Protein AF-A0A963NYJ4-F1 (afdb_monomer_lite)

Secondary structure (DSSP, 8-state):
-TTS-PBPPPP------TT-S-HHHHHHHHHHHTSHHHHHHHHT-TTT-----SHHHHH-HHHHTSSTTHHHHHHHHHHHHHHPBPP---TTHHHHHHHHHHHHHHHHTT--HHHHHHHHHHHHHHHHHHH-HHHHHHHHHHHHTSTTSS--

Structure (mmCIF, N/CA/C/O backbone):
data_AF-A0A963NYJ4-F1
#
_entry.id   AF-A0A963NYJ4-F1
#
loop_
_atom_site.group_PDB
_atom_site.id
_atom_site.type_symbol
_atom_site.label_atom_id
_atom_site.label_alt_id
_atom_site.label_comp_id
_atom_site.label_asym_id
_atom_site.label_entity_id
_atom_site.label_seq_id
_atom_site.pdbx_PDB_ins_code
_atom_site.Cartn_x
_atom_site.Cartn_y
_atom_site.Cartn_z
_atom_site.occupancy
_atom_site.B_iso_or_equiv
_atom_site.auth_seq_id
_atom_site.auth_comp_id
_atom_site.auth_asym_id
_atom_site.auth_atom_id
_atom_site.pdbx_PDB_model_num
ATOM 1 N N . THR A 1 1 ? -11.802 7.520 -12.117 1.00 42.28 1 THR A N 1
ATOM 2 C CA . THR A 1 1 ? -12.470 6.725 -11.060 1.00 42.28 1 THR A CA 1
ATOM 3 C C . THR A 1 1 ? -13.480 7.608 -10.349 1.00 42.28 1 THR A C 1
ATOM 5 O O . THR A 1 1 ? -13.370 8.825 -10.500 1.00 42.28 1 THR A O 1
ATOM 8 N N . PRO A 1 2 ? -14.489 7.072 -9.638 1.00 39.56 2 PRO A N 1
ATOM 9 C CA . PRO A 1 2 ? -15.302 7.899 -8.748 1.00 39.56 2 PRO A CA 1
ATOM 10 C C . PRO A 1 2 ? -14.376 8.729 -7.846 1.00 39.56 2 PRO A C 1
ATOM 12 O O . PRO A 1 2 ? -13.468 8.174 -7.241 1.00 39.56 2 PRO A O 1
ATOM 15 N N . GLY A 1 3 ? -14.535 10.054 -7.853 1.00 62.84 3 GLY A N 1
ATOM 16 C CA . GLY A 1 3 ? -13.693 10.980 -7.088 1.00 62.84 3 GLY A CA 1
ATOM 17 C C . GLY A 1 3 ? -12.381 11.430 -7.746 1.00 62.84 3 GLY A C 1
ATOM 18 O O . GLY A 1 3 ? -11.721 12.282 -7.181 1.00 62.84 3 GLY A O 1
ATOM 19 N N . GLY A 1 4 ? -11.991 10.922 -8.923 1.00 69.44 4 GLY A N 1
ATOM 20 C CA . GLY A 1 4 ? -10.827 11.430 -9.677 1.00 69.44 4 GLY A CA 1
ATOM 21 C C . GLY A 1 4 ? -9.446 11.029 -9.143 1.00 69.44 4 GLY A C 1
ATOM 22 O O . GLY A 1 4 ? -8.464 11.172 -9.864 1.00 69.44 4 GLY A O 1
ATOM 23 N N . HIS A 1 5 ? -9.380 10.449 -7.948 1.00 71.06 5 HIS A N 1
ATOM 24 C CA . HIS A 1 5 ? -8.139 10.003 -7.332 1.00 71.06 5 HIS A CA 1
ATOM 25 C C . HIS A 1 5 ? -8.075 8.469 -7.318 1.00 71.06 5 HIS A C 1
ATOM 27 O O . HIS A 1 5 ? -9.006 7.818 -6.828 1.00 71.06 5 HIS A O 1
ATOM 33 N N . PRO A 1 6 ? -7.039 7.850 -7.903 1.00 69.94 6 PRO A N 1
ATOM 34 C CA . PRO A 1 6 ? -6.809 6.422 -7.744 1.00 69.94 6 PRO A CA 1
ATOM 35 C C . PRO A 1 6 ? -6.353 6.121 -6.310 1.00 69.94 6 PRO A C 1
ATOM 37 O O . PRO A 1 6 ? -5.773 6.969 -5.634 1.00 69.94 6 PRO A O 1
ATOM 40 N N . GLN A 1 7 ? -6.602 4.904 -5.834 1.00 67.25 7 GLN A N 1
ATOM 41 C CA . GLN A 1 7 ? -5.919 4.424 -4.637 1.00 67.25 7 GLN A CA 1
ATOM 42 C C . GLN A 1 7 ? -4.502 4.000 -5.024 1.00 67.25 7 GLN A C 1
ATOM 44 O O . GLN A 1 7 ? -4.296 3.468 -6.120 1.00 67.25 7 GLN A O 1
ATOM 49 N N . LEU A 1 8 ? -3.527 4.252 -4.150 1.00 70.25 8 LEU A N 1
ATOM 50 C CA . LEU A 1 8 ? -2.177 3.740 -4.355 1.00 70.25 8 LEU A CA 1
ATOM 51 C C . LEU A 1 8 ? -2.219 2.207 -4.396 1.00 70.25 8 LEU A C 1
ATOM 53 O O . LEU A 1 8 ? -2.913 1.568 -3.604 1.00 70.25 8 LEU A O 1
ATOM 57 N N . ALA A 1 9 ? -1.486 1.610 -5.337 1.00 66.69 9 ALA A N 1
ATOM 58 C CA . ALA A 1 9 ? -1.336 0.162 -5.374 1.00 66.69 9 ALA A CA 1
ATOM 59 C C . ALA A 1 9 ? -0.701 -0.323 -4.060 1.00 66.69 9 ALA A C 1
ATOM 61 O O . ALA A 1 9 ? 0.272 0.262 -3.576 1.00 66.69 9 ALA A O 1
ATOM 62 N N . SER A 1 10 ? -1.256 -1.391 -3.479 1.00 67.31 10 SER A N 1
ATOM 63 C CA . SER A 1 10 ? -0.693 -2.002 -2.274 1.00 67.31 10 SER A CA 1
ATOM 64 C C . SER A 1 10 ? 0.728 -2.498 -2.559 1.00 67.31 10 SER A C 1
ATOM 66 O O . SER A 1 10 ? 0.977 -3.177 -3.556 1.00 67.31 10 SER A O 1
ATOM 68 N N . GLY A 1 11 ? 1.676 -2.131 -1.696 1.00 77.81 11 GLY A N 1
ATOM 69 C CA . GLY A 1 11 ? 3.097 -2.402 -1.887 1.00 77.81 11 GLY A CA 1
ATOM 70 C C . GLY A 1 11 ? 3.610 -3.580 -1.062 1.00 77.81 11 GLY A C 1
ATOM 71 O O . GLY A 1 11 ? 3.137 -3.868 0.036 1.00 77.81 11 GLY A O 1
ATOM 72 N N . PHE A 1 12 ? 4.662 -4.230 -1.557 1.00 84.19 12 PHE A N 1
ATOM 73 C CA . PHE A 1 12 ? 5.428 -5.199 -0.777 1.00 84.19 12 PHE A CA 1
ATOM 74 C C . PHE A 1 12 ? 6.659 -4.533 -0.167 1.00 84.19 12 PHE A C 1
ATOM 76 O O . PHE A 1 12 ? 7.597 -4.187 -0.886 1.00 84.19 12 PHE A O 1
ATOM 83 N N . SER A 1 13 ? 6.701 -4.455 1.159 1.00 88.25 13 SER A N 1
ATOM 84 C CA . SER A 1 13 ? 7.874 -3.978 1.897 1.00 88.25 13 SER A CA 1
ATOM 85 C C . SER A 1 13 ? 8.767 -5.140 2.331 1.00 88.25 13 SER A C 1
ATOM 87 O O . SER A 1 13 ? 8.287 -6.209 2.708 1.00 88.25 13 SER A O 1
ATOM 89 N N . LEU A 1 14 ? 10.083 -4.931 2.292 1.00 92.44 14 LEU A N 1
ATOM 90 C CA . LEU A 1 14 ? 11.075 -5.863 2.829 1.00 92.44 14 LEU A CA 1
ATOM 91 C C . LEU A 1 14 ? 11.768 -5.204 4.019 1.00 92.44 14 LEU A C 1
ATOM 93 O O . LEU A 1 14 ? 12.238 -4.074 3.911 1.00 92.44 14 LEU A O 1
ATOM 97 N N . ALA A 1 15 ? 11.847 -5.913 5.142 1.00 95.69 15 ALA A N 1
ATOM 98 C CA . ALA A 1 15 ? 12.448 -5.416 6.374 1.00 95.69 15 ALA A CA 1
ATOM 99 C C . ALA A 1 15 ? 13.425 -6.439 6.962 1.00 95.69 15 ALA A C 1
ATOM 101 O O . ALA A 1 15 ? 13.287 -7.647 6.763 1.00 95.69 15 ALA A O 1
ATOM 102 N N . VAL A 1 16 ? 14.412 -5.945 7.710 1.00 97.62 16 VAL A N 1
ATOM 103 C CA . VAL A 1 16 ? 15.360 -6.776 8.457 1.00 97.62 16 VAL A CA 1
ATOM 104 C C . VAL A 1 16 ? 14.892 -6.862 9.905 1.00 97.62 16 VAL A C 1
ATOM 106 O O . VAL A 1 16 ? 14.719 -5.840 10.563 1.00 97.62 16 VAL A O 1
ATOM 109 N N . SER A 1 17 ? 14.712 -8.083 10.412 1.00 97.25 17 SER A N 1
ATOM 110 C CA . SER A 1 17 ? 14.395 -8.303 11.828 1.00 97.25 17 SER A CA 1
ATOM 111 C C . SER A 1 17 ? 15.501 -7.747 12.735 1.00 97.25 17 SER A C 1
ATOM 113 O O . SER A 1 17 ? 16.692 -7.998 12.506 1.00 97.25 17 SER A O 1
ATOM 115 N N . SER A 1 18 ? 15.101 -7.056 13.808 1.00 97.06 18 SER A N 1
ATOM 116 C CA . SER A 1 18 ? 16.000 -6.566 14.863 1.00 97.06 18 SER A CA 1
ATOM 117 C C . SER A 1 18 ? 16.803 -7.684 15.528 1.00 97.06 18 SER A C 1
ATOM 119 O O . SER A 1 18 ? 17.917 -7.445 15.992 1.00 97.06 18 SER A O 1
ATOM 121 N N . ASP A 1 19 ? 16.299 -8.916 15.489 1.00 97.88 19 ASP A N 1
ATOM 122 C CA . ASP A 1 19 ? 16.887 -10.067 16.177 1.00 97.88 19 ASP A CA 1
ATOM 123 C C . ASP A 1 19 ? 17.674 -10.975 15.222 1.00 97.88 19 ASP A C 1
ATOM 125 O O . ASP A 1 19 ? 18.247 -11.981 15.631 1.00 97.88 19 ASP A O 1
ATOM 129 N N . SER A 1 20 ? 17.746 -10.625 13.932 1.00 97.75 20 SER A N 1
ATOM 130 C CA . SER A 1 20 ? 18.507 -11.405 12.955 1.00 97.75 20 SER A CA 1
ATOM 131 C C . SER A 1 20 ? 19.999 -11.425 13.299 1.00 97.75 20 SER A C 1
ATOM 133 O O . SER A 1 20 ? 20.596 -10.383 13.580 1.00 97.75 20 SER A O 1
ATOM 135 N N . ASN A 1 21 ? 20.625 -12.599 13.195 1.00 98.25 21 ASN A N 1
ATOM 136 C CA . ASN A 1 21 ? 22.082 -12.756 13.287 1.00 98.25 21 ASN A CA 1
ATOM 137 C C . ASN A 1 21 ? 22.804 -12.435 11.964 1.00 98.25 21 ASN A C 1
ATOM 139 O O . ASN A 1 21 ? 24.027 -12.398 11.932 1.00 98.25 21 ASN A O 1
ATOM 143 N N . ASN A 1 22 ? 22.063 -12.183 10.878 1.00 98.12 22 ASN A N 1
ATOM 144 C CA . ASN A 1 22 ? 22.598 -11.958 9.529 1.00 98.12 22 ASN A CA 1
ATOM 145 C C . ASN A 1 22 ? 22.102 -10.627 8.937 1.00 98.12 22 ASN A C 1
ATOM 147 O O . ASN A 1 22 ? 21.688 -10.569 7.779 1.00 98.12 22 ASN A O 1
ATOM 151 N N . LYS A 1 23 ? 22.076 -9.557 9.744 1.00 98.38 23 LYS A N 1
ATOM 152 C CA . LYS A 1 23 ? 21.465 -8.269 9.361 1.00 98.38 23 LYS A CA 1
ATOM 153 C C . LYS A 1 23 ? 22.074 -7.670 8.097 1.00 98.38 23 LYS A C 1
ATOM 155 O O . LYS A 1 23 ? 21.336 -7.262 7.208 1.00 98.38 23 LYS A O 1
ATOM 160 N N . GLU A 1 24 ? 23.401 -7.650 8.012 1.00 98.31 24 GLU A N 1
ATOM 161 C CA . GLU A 1 24 ? 24.117 -7.080 6.868 1.00 98.31 24 GLU A CA 1
ATOM 162 C C . GLU A 1 24 ? 23.835 -7.861 5.581 1.00 98.31 24 GLU A C 1
ATOM 164 O O . GLU A 1 24 ? 23.459 -7.269 4.575 1.00 98.31 24 GLU A O 1
ATOM 169 N N . ALA A 1 25 ? 23.910 -9.194 5.628 1.00 98.50 25 ALA A N 1
ATOM 170 C CA . ALA A 1 25 ? 23.600 -10.037 4.476 1.00 98.50 25 ALA A CA 1
ATOM 171 C C . ALA A 1 25 ? 22.140 -9.873 4.018 1.00 98.50 25 ALA A C 1
ATOM 173 O O . ALA A 1 25 ? 21.884 -9.746 2.822 1.00 98.50 25 ALA A O 1
ATOM 174 N N . ALA A 1 26 ? 21.186 -9.818 4.954 1.00 98.38 26 ALA A N 1
ATOM 175 C CA . ALA A 1 26 ? 19.782 -9.567 4.636 1.00 98.38 26 ALA A CA 1
ATOM 176 C C . ALA A 1 26 ? 19.582 -8.182 3.998 1.00 98.38 26 ALA A C 1
ATOM 178 O O . ALA A 1 26 ? 18.875 -8.059 3.000 1.00 98.38 26 ALA A O 1
ATOM 179 N N . TYR A 1 27 ? 20.240 -7.151 4.530 1.00 98.06 27 TYR A N 1
ATOM 180 C CA . TYR A 1 27 ? 20.191 -5.798 3.984 1.00 98.06 27 TYR A CA 1
ATOM 181 C C . TYR A 1 27 ? 20.783 -5.719 2.568 1.00 98.06 27 TYR A C 1
ATOM 183 O O . TYR A 1 27 ? 20.156 -5.170 1.663 1.00 98.06 27 TYR A O 1
ATOM 191 N N . LEU A 1 28 ? 21.957 -6.315 2.343 1.00 98.50 28 LEU A N 1
ATOM 192 C CA . LEU A 1 28 ? 22.599 -6.379 1.026 1.00 98.50 28 LEU A CA 1
ATOM 193 C C . LEU A 1 28 ? 21.756 -7.166 0.018 1.00 98.50 28 LEU A C 1
ATOM 195 O O . LEU A 1 28 ? 21.620 -6.741 -1.127 1.00 98.50 28 LEU A O 1
ATOM 199 N N . PHE A 1 29 ? 21.133 -8.265 0.444 1.00 98.06 29 PHE A N 1
ATOM 200 C CA . PHE A 1 29 ? 20.210 -9.016 -0.401 1.00 98.06 29 PHE A CA 1
ATOM 201 C C . PHE A 1 29 ? 18.988 -8.181 -0.793 1.00 98.06 29 PHE A C 1
ATOM 203 O O . PHE A 1 29 ? 18.623 -8.168 -1.962 1.00 98.06 29 PHE A O 1
ATOM 210 N N . ILE A 1 30 ? 18.377 -7.448 0.145 1.00 97.50 30 ILE A N 1
ATOM 211 C CA . ILE A 1 30 ? 17.248 -6.552 -0.152 1.00 97.50 30 ILE A CA 1
ATOM 212 C C . ILE A 1 30 ? 17.663 -5.462 -1.150 1.00 97.50 30 ILE A C 1
ATOM 214 O O . ILE A 1 30 ? 16.895 -5.163 -2.066 1.00 97.50 30 ILE A O 1
ATOM 218 N N . GLN A 1 31 ? 18.864 -4.891 -1.009 1.00 97.19 31 GLN A N 1
ATOM 219 C CA . GLN A 1 31 ? 19.389 -3.911 -1.966 1.00 97.19 31 GLN A CA 1
ATOM 220 C C . GLN A 1 31 ? 19.581 -4.516 -3.356 1.00 97.19 31 GLN A C 1
ATOM 222 O O . GLN A 1 31 ? 19.106 -3.943 -4.332 1.00 97.19 31 GLN A O 1
ATOM 227 N N . TRP A 1 32 ? 20.227 -5.681 -3.449 1.00 97.38 32 TRP A N 1
ATOM 228 C CA . TRP A 1 32 ? 20.415 -6.391 -4.714 1.00 97.38 32 TRP A CA 1
ATOM 229 C C . TRP A 1 32 ? 19.075 -6.753 -5.360 1.00 97.38 32 TRP A C 1
ATOM 231 O O . TRP A 1 32 ? 18.854 -6.457 -6.525 1.00 97.38 32 TRP A O 1
ATOM 241 N N . LEU A 1 33 ? 18.141 -7.312 -4.589 1.00 95.44 33 LEU A N 1
ATOM 242 C CA . LEU A 1 33 ? 16.832 -7.759 -5.064 1.00 95.44 33 LEU A CA 1
ATOM 243 C C . LEU A 1 33 ? 15.977 -6.619 -5.644 1.00 95.44 33 LEU A C 1
ATOM 245 O O . LEU A 1 33 ? 15.104 -6.861 -6.485 1.00 95.44 33 LEU A O 1
ATOM 249 N N . ASN A 1 34 ? 16.203 -5.396 -5.162 1.00 94.62 34 ASN A N 1
ATOM 250 C CA . ASN A 1 34 ? 15.536 -4.186 -5.625 1.00 94.62 34 ASN A CA 1
ATOM 251 C C . ASN A 1 34 ? 16.438 -3.305 -6.496 1.00 94.62 34 ASN A C 1
ATOM 253 O O . ASN A 1 34 ? 16.022 -2.192 -6.807 1.00 94.62 34 ASN A O 1
ATOM 257 N N . SER A 1 35 ? 17.647 -3.732 -6.869 1.00 96.12 35 SER A N 1
ATOM 258 C CA . SER A 1 35 ? 18.522 -2.947 -7.748 1.00 96.12 35 SER A CA 1
ATOM 259 C C . SER A 1 35 ? 17.851 -2.739 -9.104 1.00 96.12 35 SER A C 1
ATOM 261 O O . SER A 1 35 ? 16.993 -3.528 -9.495 1.00 96.12 35 SER A O 1
ATOM 263 N N . GLU A 1 36 ? 18.206 -1.678 -9.824 1.00 94.94 36 GLU A N 1
ATOM 264 C CA . GLU A 1 36 ? 17.632 -1.402 -11.148 1.00 94.94 36 GLU A CA 1
ATOM 265 C C . GLU A 1 36 ? 17.757 -2.607 -12.096 1.00 94.94 36 GLU A C 1
ATOM 267 O O . GLU A 1 36 ? 16.762 -3.036 -12.670 1.00 94.94 36 GLU A O 1
ATOM 272 N N . GLU A 1 37 ? 18.946 -3.214 -12.154 1.00 94.38 37 GLU A N 1
ATOM 273 C CA . GLU A 1 37 ? 19.246 -4.386 -12.986 1.00 94.38 37 GLU A CA 1
ATOM 274 C C . GLU A 1 37 ? 18.388 -5.610 -12.633 1.00 94.38 37 GLU A C 1
ATOM 276 O O . GLU A 1 37 ? 17.853 -6.269 -13.514 1.00 94.38 37 GLU A O 1
ATOM 281 N N . VAL A 1 38 ? 18.222 -5.919 -11.345 1.00 95.94 38 VAL A N 1
ATOM 282 C CA . VAL A 1 38 ? 17.528 -7.147 -10.919 1.00 95.94 38 VAL A CA 1
ATOM 283 C C . VAL A 1 38 ? 16.016 -6.954 -10.880 1.00 95.94 38 VAL A C 1
ATOM 285 O O . VAL A 1 38 ? 15.245 -7.889 -11.102 1.00 95.94 38 VAL A O 1
ATOM 288 N N . SER A 1 39 ? 15.560 -5.755 -10.528 1.00 95.75 39 SER A N 1
ATOM 289 C CA . SER A 1 39 ? 14.137 -5.510 -10.321 1.00 95.75 39 SER A CA 1
ATOM 290 C C . SER A 1 39 ? 13.349 -5.449 -11.622 1.00 95.75 39 SER A C 1
ATOM 292 O O . SER A 1 39 ? 12.225 -5.958 -11.617 1.00 95.75 39 SER A O 1
ATOM 294 N N . ILE A 1 40 ? 13.928 -4.950 -12.724 1.00 95.62 40 ILE A N 1
ATOM 295 C CA . ILE A 1 40 ? 13.247 -4.929 -14.026 1.00 95.62 40 ILE A CA 1
ATOM 296 C C . ILE A 1 40 ? 12.888 -6.340 -14.494 1.00 95.62 40 ILE A C 1
ATOM 298 O O . ILE A 1 40 ? 11.746 -6.590 -14.879 1.00 95.62 40 ILE A O 1
ATOM 302 N N . ASP A 1 41 ? 13.813 -7.287 -14.328 1.00 94.19 41 ASP A N 1
ATOM 303 C CA . ASP A 1 41 ? 13.596 -8.689 -14.674 1.00 94.19 41 ASP A CA 1
ATOM 304 C C . ASP A 1 41 ? 12.461 -9.316 -13.878 1.00 94.19 41 ASP A C 1
ATOM 306 O O . ASP A 1 41 ? 11.764 -10.192 -14.379 1.00 94.19 41 ASP A O 1
ATOM 310 N N . ARG A 1 42 ? 12.259 -8.872 -12.635 1.00 93.44 42 ARG A N 1
ATOM 311 C CA . ARG A 1 42 ? 11.269 -9.447 -11.724 1.00 93.44 42 ARG A CA 1
ATOM 312 C C . ARG A 1 42 ? 9.878 -8.869 -11.914 1.00 93.44 42 ARG A C 1
ATOM 314 O O . ARG A 1 42 ? 8.917 -9.633 -11.859 1.00 93.44 42 ARG A O 1
ATOM 321 N N . VAL A 1 43 ? 9.754 -7.554 -12.098 1.00 93.50 43 VAL A N 1
ATOM 322 C CA . VAL A 1 43 ? 8.437 -6.902 -12.228 1.00 93.50 43 VAL A CA 1
ATOM 323 C C . VAL A 1 43 ? 7.709 -7.330 -13.498 1.00 93.50 43 VAL A C 1
ATOM 325 O O . VAL A 1 43 ? 6.489 -7.376 -13.507 1.00 93.50 43 VAL A O 1
ATOM 328 N N . GLN A 1 44 ? 8.442 -7.725 -14.540 1.00 92.81 44 GLN A N 1
ATOM 329 C CA . GLN A 1 44 ? 7.858 -8.168 -15.807 1.00 92.81 44 GLN A CA 1
ATOM 330 C C . GLN A 1 44 ? 7.430 -9.645 -15.840 1.00 92.81 44 GLN A C 1
ATOM 332 O O . GLN A 1 44 ? 6.870 -10.103 -16.839 1.00 92.81 44 GLN A O 1
ATOM 337 N N . LEU A 1 45 ? 7.703 -10.421 -14.783 1.00 91.12 45 LEU A N 1
ATOM 338 C CA . LEU A 1 45 ? 7.316 -11.832 -14.735 1.00 91.12 45 LEU A CA 1
ATOM 339 C C . LEU A 1 45 ? 5.815 -11.959 -14.440 1.00 91.12 45 LEU A C 1
ATOM 341 O O . LEU A 1 45 ? 5.360 -11.481 -13.397 1.00 91.12 45 LEU A O 1
ATOM 345 N N . PRO A 1 46 ? 5.050 -12.713 -15.252 1.00 86.00 46 PRO A N 1
ATOM 346 C CA . PRO A 1 46 ? 3.591 -12.794 -15.121 1.00 86.00 46 PRO A CA 1
ATOM 347 C C . PRO A 1 46 ? 3.125 -13.490 -13.831 1.00 86.00 46 PRO A C 1
ATOM 349 O O . PRO A 1 46 ? 1.946 -13.459 -13.496 1.00 86.00 46 PRO A O 1
ATOM 352 N N . TYR A 1 47 ? 4.043 -14.130 -13.104 1.00 86.69 47 TYR A N 1
ATOM 353 C CA . TYR A 1 47 ? 3.783 -14.846 -11.855 1.00 86.69 47 TYR A CA 1
ATOM 354 C C . TYR A 1 47 ? 4.441 -14.198 -10.630 1.00 86.69 47 TYR A C 1
ATOM 356 O O . TYR A 1 47 ? 4.273 -14.700 -9.521 1.00 86.69 47 TYR A O 1
ATOM 364 N N . ALA A 1 48 ? 5.209 -13.114 -10.794 1.00 84.25 48 ALA A N 1
ATOM 365 C CA . ALA A 1 48 ? 5.848 -12.449 -9.658 1.00 84.25 48 ALA A CA 1
ATOM 366 C C . ALA A 1 48 ? 4.873 -11.571 -8.860 1.00 84.25 48 ALA A C 1
ATOM 368 O O . ALA A 1 48 ? 5.155 -11.286 -7.695 1.00 84.25 48 ALA A O 1
ATOM 369 N N . LEU A 1 49 ? 3.744 -11.171 -9.467 1.00 80.00 49 LEU A N 1
ATOM 370 C CA . LEU A 1 49 ? 2.726 -10.298 -8.865 1.00 80.00 49 LEU A CA 1
ATOM 371 C C . LEU A 1 49 ? 3.345 -9.009 -8.286 1.00 80.00 49 LEU A C 1
ATOM 373 O O . LEU A 1 49 ? 3.025 -8.601 -7.171 1.00 80.00 49 LEU A O 1
ATOM 377 N N . ARG A 1 50 ? 4.308 -8.411 -9.005 1.00 87.12 50 ARG A N 1
ATOM 378 C CA . ARG A 1 50 ? 5.017 -7.193 -8.587 1.00 87.12 50 ARG A CA 1
ATOM 379 C C . ARG A 1 50 ? 4.750 -6.056 -9.557 1.00 87.12 50 ARG A C 1
ATOM 381 O O . ARG A 1 50 ? 5.201 -6.112 -10.696 1.00 87.12 50 ARG A O 1
ATOM 388 N N . ASP A 1 51 ? 4.116 -5.006 -9.055 1.00 89.81 51 ASP A N 1
ATOM 389 C CA . ASP A 1 51 ? 3.950 -3.770 -9.809 1.00 89.81 51 ASP A CA 1
ATOM 390 C C . ASP A 1 51 ? 5.297 -3.040 -9.998 1.00 89.81 51 ASP A C 1
ATOM 392 O O . ASP A 1 51 ? 6.212 -3.177 -9.173 1.00 89.81 51 ASP A O 1
ATOM 396 N N . PRO A 1 52 ? 5.457 -2.259 -11.082 1.00 92.12 52 PRO A N 1
ATOM 397 C CA . PRO A 1 52 ? 6.574 -1.337 -11.252 1.00 92.12 52 PRO A CA 1
ATOM 398 C C . PRO A 1 52 ? 6.651 -0.321 -10.101 1.00 92.12 52 PRO A C 1
ATOM 400 O O . PRO A 1 52 ? 5.673 0.329 -9.753 1.00 92.12 52 PRO A O 1
ATOM 403 N N . PHE A 1 53 ? 7.848 -0.157 -9.535 1.00 91.38 53 PHE A N 1
ATOM 404 C CA . PHE A 1 53 ? 8.110 0.740 -8.401 1.00 91.38 53 PHE A CA 1
ATOM 405 C C . PHE A 1 53 ? 9.319 1.667 -8.625 1.00 91.38 53 PHE A C 1
ATOM 407 O O . PHE A 1 53 ? 9.773 2.336 -7.699 1.00 91.38 53 PHE A O 1
ATOM 414 N N . ARG A 1 54 ? 9.878 1.686 -9.842 1.00 92.50 54 ARG A N 1
ATOM 415 C CA . ARG A 1 54 ? 10.985 2.561 -10.259 1.00 92.50 54 ARG A CA 1
ATOM 416 C C . ARG A 1 54 ? 10.636 3.232 -11.576 1.00 92.50 54 ARG A C 1
ATOM 418 O O . ARG A 1 54 ? 10.038 2.590 -12.436 1.00 92.50 54 ARG A O 1
ATOM 425 N N . ASP A 1 55 ? 11.106 4.460 -11.770 1.00 93.81 55 ASP A N 1
ATOM 426 C CA . ASP A 1 55 ? 10.910 5.211 -13.017 1.00 93.81 55 ASP A CA 1
ATOM 427 C C . ASP A 1 55 ? 11.384 4.431 -14.252 1.00 93.81 55 ASP A C 1
ATOM 429 O O . ASP A 1 55 ? 10.689 4.392 -15.267 1.00 93.81 55 ASP A O 1
ATOM 433 N N . SER A 1 56 ? 12.518 3.729 -14.148 1.00 95.50 56 SER A N 1
ATOM 434 C CA . SER A 1 56 ? 13.061 2.909 -15.238 1.00 95.50 56 SER A CA 1
ATOM 435 C C . SER A 1 56 ? 12.173 1.722 -15.623 1.00 95.50 56 SER A C 1
ATOM 437 O O . SER A 1 56 ? 12.223 1.265 -16.764 1.00 95.50 56 SER A O 1
ATOM 439 N N . HIS A 1 57 ? 11.299 1.245 -14.730 1.00 95.81 57 HIS A N 1
ATOM 440 C CA . HIS A 1 57 ? 10.342 0.192 -15.076 1.00 95.81 57 HIS A CA 1
ATOM 441 C C . HIS A 1 57 ? 9.258 0.706 -16.025 1.00 95.81 57 HIS A C 1
ATOM 443 O O . HIS A 1 57 ? 8.872 -0.006 -16.948 1.00 95.81 57 HIS A O 1
ATOM 449 N N . PHE A 1 58 ? 8.795 1.943 -15.829 1.00 95.38 58 PHE A N 1
ATOM 450 C CA . PHE A 1 58 ? 7.760 2.558 -16.665 1.00 95.38 58 PHE A CA 1
ATOM 451 C C . PHE A 1 58 ? 8.283 2.947 -18.054 1.00 95.38 58 PHE A C 1
ATOM 453 O O . PHE A 1 58 ? 7.522 3.004 -19.019 1.00 95.38 58 PHE A O 1
ATOM 460 N N . THR A 1 59 ? 9.590 3.196 -18.181 1.00 95.50 59 THR A N 1
ATOM 461 C CA . THR A 1 59 ? 10.225 3.578 -19.451 1.00 95.50 59 THR A CA 1
ATOM 462 C C . THR A 1 59 ? 10.863 2.412 -20.207 1.00 95.50 59 THR A C 1
ATOM 464 O O . THR A 1 59 ? 11.261 2.606 -21.353 1.00 95.50 59 THR A O 1
ATOM 467 N N . SER A 1 60 ? 10.912 1.207 -19.627 1.00 96.81 60 SER A N 1
ATOM 468 C CA . SER A 1 60 ? 11.488 0.013 -20.259 1.00 96.81 60 SER A CA 1
ATOM 469 C C . SER A 1 60 ? 10.715 -0.422 -21.508 1.00 96.81 60 SER A C 1
ATOM 471 O O . SER A 1 60 ? 9.570 -0.869 -21.431 1.00 96.81 60 SER A O 1
ATOM 473 N N . GLU A 1 61 ? 11.369 -0.348 -22.669 1.00 96.88 61 GLU A N 1
ATOM 474 C CA . GLU A 1 61 ? 10.810 -0.824 -23.942 1.00 96.88 61 GLU A CA 1
ATOM 475 C C . GLU A 1 61 ? 10.602 -2.343 -23.950 1.00 96.88 61 GLU A C 1
ATOM 477 O O . GLU A 1 61 ? 9.636 -2.836 -24.530 1.00 96.88 61 GLU A O 1
ATOM 482 N N . GLU A 1 62 ? 11.456 -3.090 -23.246 1.00 95.56 62 GLU A N 1
ATOM 483 C CA . GLU A 1 62 ? 11.267 -4.527 -23.064 1.00 95.56 62 GLU A CA 1
ATOM 484 C C . GLU A 1 62 ? 9.968 -4.803 -22.306 1.00 95.56 62 GLU A C 1
ATOM 486 O O . GLU A 1 62 ? 9.147 -5.591 -22.779 1.00 95.56 62 GLU A O 1
ATOM 491 N N . TYR A 1 63 ? 9.737 -4.112 -21.184 1.00 95.69 63 TYR A N 1
ATOM 492 C CA . TYR A 1 63 ? 8.538 -4.324 -20.377 1.00 95.69 63 TYR A CA 1
ATOM 493 C C . TYR A 1 63 ? 7.274 -3.930 -21.161 1.00 95.69 63 TYR A C 1
ATOM 495 O O . TYR A 1 63 ? 6.329 -4.714 -21.261 1.00 95.69 63 TYR A O 1
ATOM 503 N N . LYS A 1 64 ? 7.299 -2.782 -21.847 1.00 96.69 64 LYS A N 1
ATOM 504 C CA . LYS A 1 64 ? 6.224 -2.343 -22.754 1.00 96.69 64 LYS A CA 1
ATOM 505 C C . LYS A 1 64 ? 5.930 -3.323 -23.896 1.00 96.69 64 LYS A C 1
ATOM 507 O O . LYS A 1 64 ? 4.849 -3.267 -24.469 1.00 96.69 64 LYS A O 1
ATOM 512 N N . SER A 1 65 ? 6.861 -4.213 -24.240 1.00 96.62 65 SER A N 1
ATOM 513 C CA . SER A 1 65 ? 6.685 -5.204 -25.310 1.00 96.62 65 SER A CA 1
ATOM 514 C C . SER A 1 65 ? 6.148 -6.561 -24.834 1.00 96.62 65 SER A C 1
ATOM 516 O O . SER A 1 65 ? 5.855 -7.424 -25.662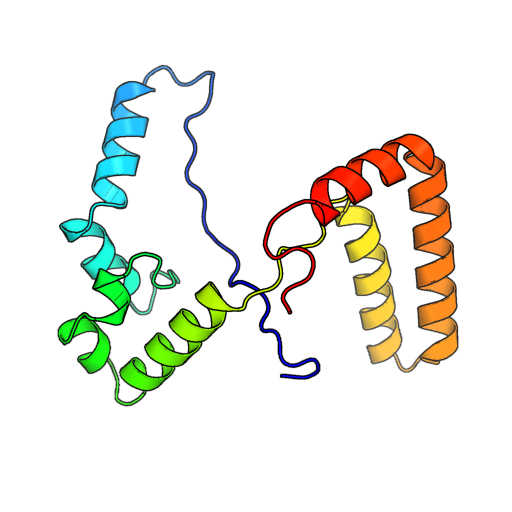 1.00 96.62 65 SER A O 1
ATOM 518 N N . ARG A 1 66 ? 6.015 -6.778 -23.514 1.00 94.75 66 ARG A N 1
ATOM 519 C CA . ARG A 1 66 ? 5.675 -8.094 -22.938 1.00 94.75 66 ARG A CA 1
ATOM 520 C C . ARG A 1 66 ? 4.288 -8.597 -23.336 1.00 94.75 66 ARG A C 1
ATOM 522 O O . ARG A 1 66 ? 4.117 -9.803 -23.508 1.00 94.75 66 ARG A O 1
ATOM 529 N N . TRP A 1 67 ? 3.319 -7.699 -23.491 1.00 94.75 67 TRP A N 1
ATOM 530 C CA . TRP A 1 67 ? 1.992 -7.984 -24.042 1.00 94.75 67 TRP A CA 1
ATOM 531 C C . TRP A 1 67 ? 1.400 -6.717 -24.686 1.00 94.75 67 TRP A C 1
ATOM 533 O O . TRP A 1 67 ? 1.878 -5.621 -24.384 1.00 94.75 67 TRP A O 1
ATOM 543 N N . PRO A 1 68 ? 0.390 -6.829 -25.575 1.00 96.94 68 PRO A N 1
ATOM 544 C CA . PRO A 1 68 ? -0.108 -5.690 -26.354 1.00 96.94 68 PRO A CA 1
ATOM 545 C C . PRO A 1 68 ? -0.560 -4.488 -25.512 1.00 96.94 68 PRO A C 1
ATOM 547 O O . PRO A 1 68 ? -0.346 -3.348 -25.912 1.00 96.94 68 PRO A O 1
ATOM 550 N N . GLU A 1 69 ? -1.149 -4.742 -24.342 1.00 96.50 69 GLU A N 1
ATOM 551 C CA . GLU A 1 69 ? -1.646 -3.722 -23.414 1.00 96.50 69 GLU A CA 1
ATOM 552 C C . GLU A 1 69 ? -0.617 -3.283 -22.352 1.00 96.50 69 GLU A C 1
ATOM 554 O O . GLU A 1 69 ? -0.949 -2.492 -21.465 1.00 96.50 69 GLU A O 1
ATOM 559 N N . ALA A 1 70 ? 0.620 -3.795 -22.388 1.00 95.00 70 ALA A N 1
ATOM 560 C CA . ALA A 1 70 ? 1.649 -3.454 -21.401 1.00 95.00 70 ALA A CA 1
ATOM 561 C C . ALA A 1 70 ? 1.934 -1.943 -21.330 1.00 95.00 70 ALA A C 1
ATOM 563 O O . ALA A 1 70 ? 2.037 -1.429 -20.214 1.00 95.00 70 ALA A O 1
ATOM 564 N N . PRO A 1 71 ? 1.994 -1.189 -22.450 1.00 96.50 71 PRO A N 1
ATOM 565 C CA . PRO A 1 71 ? 2.182 0.258 -22.390 1.00 96.50 71 PRO A CA 1
ATOM 566 C C . PRO A 1 71 ? 1.065 0.968 -21.614 1.00 96.50 71 PRO A C 1
ATOM 568 O O . PRO A 1 71 ? 1.356 1.781 -20.740 1.00 96.50 71 PRO A O 1
ATOM 571 N N . GLN A 1 72 ? -0.202 0.626 -21.879 1.00 95.56 72 GLN A N 1
ATOM 572 C CA . GLN A 1 72 ? -1.359 1.226 -21.207 1.00 95.56 72 GLN A CA 1
ATOM 573 C C . GLN A 1 72 ? -1.414 0.836 -19.726 1.00 95.56 72 GLN A C 1
ATOM 575 O O . GLN A 1 72 ? -1.774 1.657 -18.885 1.00 95.56 72 GLN A O 1
ATOM 580 N N . TYR A 1 73 ? -1.043 -0.403 -19.394 1.00 92.19 73 TYR A N 1
ATOM 581 C CA . TYR A 1 73 ? -0.922 -0.859 -18.009 1.00 92.19 73 TYR A CA 1
ATOM 582 C C . TYR A 1 73 ? 0.123 -0.042 -17.236 1.00 92.19 73 TYR A C 1
ATOM 584 O O . TYR A 1 73 ? -0.174 0.469 -16.155 1.00 92.19 73 TYR A O 1
ATOM 592 N N . LEU A 1 74 ? 1.321 0.139 -17.801 1.00 93.62 74 LEU A N 1
ATOM 593 C CA . LEU A 1 74 ? 2.392 0.911 -17.166 1.00 93.62 74 LEU A CA 1
ATOM 594 C C . LEU A 1 74 ? 2.025 2.394 -17.028 1.00 93.62 74 LEU A C 1
ATOM 596 O O . LEU A 1 74 ? 2.259 2.973 -15.970 1.00 93.62 74 LEU A O 1
ATOM 600 N N . GLU A 1 75 ? 1.405 2.995 -18.046 1.00 92.50 75 GLU A N 1
ATOM 601 C CA . GLU A 1 75 ? 0.923 4.381 -17.993 1.00 92.50 75 GLU A CA 1
ATOM 602 C C . GLU A 1 75 ? -0.136 4.573 -16.896 1.00 92.50 75 GLU A C 1
ATOM 604 O O . GLU A 1 75 ? -0.040 5.507 -16.097 1.00 92.50 75 GLU A O 1
ATOM 609 N N . ALA A 1 76 ? -1.110 3.661 -16.801 1.00 89.75 76 ALA A N 1
ATOM 610 C CA . ALA A 1 76 ? -2.149 3.715 -15.777 1.00 89.75 76 ALA A CA 1
ATOM 611 C C . ALA A 1 76 ? -1.565 3.617 -14.359 1.00 89.75 76 ALA A C 1
ATOM 613 O O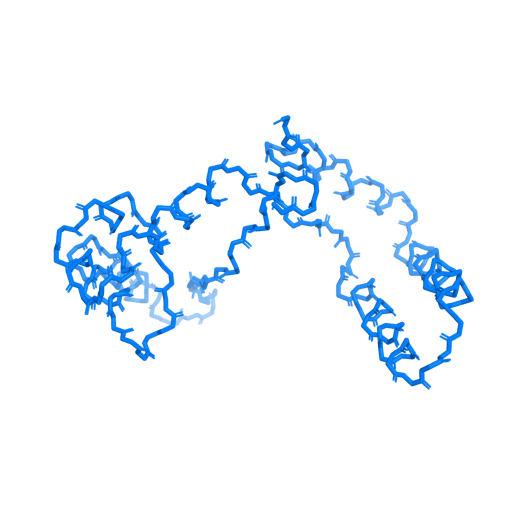 . ALA A 1 76 ? -1.961 4.376 -13.472 1.00 89.75 76 ALA A O 1
ATOM 614 N N . LEU A 1 77 ? -0.594 2.723 -14.148 1.00 89.62 77 LEU A N 1
ATOM 615 C CA . LEU A 1 77 ? 0.089 2.596 -12.863 1.00 89.62 77 LEU A CA 1
ATOM 616 C C . LEU A 1 77 ? 0.955 3.813 -12.532 1.00 89.62 77 LEU A C 1
ATOM 618 O O . LEU A 1 77 ? 0.951 4.259 -11.386 1.00 89.62 77 LEU A O 1
ATOM 622 N N . GLN A 1 78 ? 1.654 4.386 -13.514 1.00 90.00 78 GLN A N 1
ATOM 623 C CA . GLN A 1 78 ? 2.461 5.586 -13.301 1.00 90.00 78 GLN A CA 1
ATOM 624 C C . GLN A 1 78 ? 1.585 6.785 -12.918 1.00 90.00 78 GLN A C 1
ATOM 626 O O . GLN A 1 78 ? 1.885 7.492 -11.957 1.00 90.00 78 GLN A O 1
ATOM 631 N N . ALA A 1 79 ? 0.465 6.983 -13.618 1.00 86.62 79 ALA A N 1
ATOM 632 C CA . ALA A 1 79 ? -0.516 8.012 -13.279 1.00 86.62 79 ALA A CA 1
ATOM 633 C C . ALA A 1 79 ? -1.099 7.800 -11.869 1.00 86.62 79 ALA A C 1
ATOM 635 O O . ALA A 1 79 ? -1.264 8.758 -11.105 1.00 86.62 79 ALA A O 1
ATOM 636 N N . GLY A 1 80 ? -1.354 6.538 -11.509 1.00 81.75 80 GLY A N 1
ATOM 637 C CA . GLY A 1 80 ? -1.782 6.128 -10.174 1.00 81.75 80 GLY A CA 1
ATOM 638 C C . GLY A 1 80 ? -0.772 6.460 -9.078 1.00 81.75 80 GLY A C 1
ATOM 639 O O . GLY A 1 80 ? -1.151 6.987 -8.037 1.00 81.75 80 GLY A O 1
ATOM 640 N N . ALA A 1 81 ? 0.517 6.224 -9.329 1.00 81.25 81 ALA A N 1
ATOM 641 C CA . ALA A 1 81 ? 1.584 6.503 -8.371 1.00 81.25 81 ALA A CA 1
ATOM 642 C C . ALA A 1 81 ? 1.766 8.004 -8.078 1.00 81.25 81 ALA A C 1
ATOM 644 O O . ALA A 1 81 ? 2.185 8.364 -6.981 1.00 81.25 81 ALA A O 1
ATOM 645 N N . VAL A 1 82 ? 1.443 8.884 -9.034 1.00 80.62 82 VAL A N 1
ATOM 646 C CA . VAL A 1 82 ? 1.585 10.345 -8.878 1.00 80.62 82 VAL A CA 1
ATOM 647 C C . VAL A 1 82 ? 0.394 10.973 -8.152 1.00 80.62 82 VAL A C 1
ATOM 649 O O . VAL A 1 82 ? 0.571 11.909 -7.378 1.00 80.62 82 VAL A O 1
ATOM 652 N N . SER A 1 83 ? -0.817 10.482 -8.420 1.00 77.44 83 SER A N 1
ATOM 653 C CA . SER A 1 83 ? -2.076 11.097 -7.962 1.00 77.44 83 SER A CA 1
ATOM 654 C C . SER A 1 83 ? -2.795 10.314 -6.862 1.00 77.44 83 SER A C 1
ATOM 656 O O . SER A 1 83 ? -3.907 10.676 -6.471 1.00 77.44 83 SER A O 1
ATOM 658 N N . GLY A 1 84 ? -2.187 9.226 -6.388 1.00 75.81 84 GLY A N 1
ATOM 659 C CA . GLY A 1 84 ? -2.823 8.312 -5.457 1.00 75.81 84 GLY A CA 1
ATOM 660 C C . GLY A 1 84 ? -3.033 8.905 -4.065 1.00 75.81 84 GLY A C 1
ATOM 661 O O . GLY A 1 84 ? -2.172 9.613 -3.538 1.00 75.81 84 GLY A O 1
ATOM 662 N N . ILE A 1 85 ? -4.180 8.587 -3.461 1.00 80.81 85 ILE A N 1
ATOM 663 C CA . ILE A 1 85 ? -4.484 8.958 -2.073 1.00 80.81 85 ILE A CA 1
ATOM 664 C C . ILE A 1 85 ? -3.667 8.084 -1.120 1.00 80.81 85 ILE A C 1
ATOM 666 O O . ILE A 1 85 ? -3.578 6.867 -1.301 1.00 80.81 85 ILE A O 1
ATOM 670 N N . LEU A 1 86 ? -3.097 8.709 -0.089 1.00 82.25 86 LEU A N 1
ATOM 671 C CA . LEU A 1 86 ? -2.501 7.996 1.033 1.00 82.25 86 LEU A CA 1
ATOM 672 C C . LEU A 1 86 ? -3.591 7.262 1.824 1.00 82.25 86 LEU A C 1
ATOM 674 O O . LEU A 1 86 ? -4.550 7.890 2.274 1.00 82.25 86 LEU A O 1
ATOM 678 N N . ASP A 1 87 ? -3.401 5.964 2.059 1.00 84.50 87 ASP A N 1
ATOM 679 C CA . ASP A 1 87 ? -4.308 5.184 2.902 1.00 84.50 87 ASP A CA 1
ATOM 680 C C . ASP A 1 87 ? -4.503 5.855 4.266 1.00 84.50 87 ASP A C 1
ATOM 682 O O . ASP A 1 87 ? -3.555 6.359 4.881 1.00 84.50 87 ASP A O 1
ATOM 686 N N . LEU A 1 88 ? -5.751 5.874 4.734 1.00 86.69 88 LEU A N 1
ATOM 687 C CA . LEU A 1 88 ? -6.113 6.463 6.015 1.00 86.69 88 LEU A CA 1
ATOM 688 C C . LEU A 1 88 ? -5.377 5.734 7.146 1.00 86.69 88 LEU A C 1
ATOM 690 O O . LEU A 1 88 ? -5.634 4.566 7.417 1.00 86.69 88 LEU A O 1
ATOM 694 N N . SER A 1 89 ? -4.467 6.437 7.822 1.00 89.38 89 SER A N 1
ATOM 695 C CA . SER A 1 89 ? -3.675 5.873 8.917 1.00 89.38 89 SER A CA 1
ATOM 696 C C . SER A 1 89 ? -4.236 6.313 10.263 1.00 89.38 89 SER A C 1
ATOM 698 O O . SER A 1 89 ? -3.924 7.392 10.764 1.00 89.38 89 SER A O 1
ATOM 700 N N . LEU A 1 90 ? -5.025 5.439 10.873 1.00 93.94 90 LEU A N 1
ATOM 701 C CA . LEU A 1 90 ? -5.610 5.597 12.199 1.00 93.94 90 LEU A CA 1
ATOM 702 C C . LEU A 1 90 ? -5.083 4.519 13.158 1.00 93.94 90 LEU A C 1
ATOM 704 O O . LEU A 1 90 ? -4.658 3.431 12.757 1.00 93.94 90 LEU A O 1
ATOM 708 N N . LEU A 1 91 ? -5.144 4.790 14.461 1.00 96.12 91 LEU A N 1
ATOM 709 C CA . LEU A 1 91 ? -4.978 3.740 15.466 1.00 96.12 91 LEU A CA 1
ATOM 710 C C . LEU A 1 91 ? -6.053 2.659 15.263 1.00 96.12 91 LEU A C 1
ATOM 712 O O . LEU A 1 91 ? -7.230 2.980 15.143 1.00 96.12 91 LEU A O 1
ATOM 716 N N . GLN A 1 92 ? -5.640 1.388 15.219 1.00 95.50 92 GLN A N 1
ATOM 717 C CA . GLN A 1 92 ? -6.531 0.236 14.994 1.00 95.50 92 GLN A CA 1
ATOM 718 C C . GLN A 1 92 ? -7.385 0.331 13.709 1.00 95.50 92 GLN A C 1
ATOM 720 O O . GLN A 1 92 ? -8.551 -0.064 13.708 1.00 95.50 92 GLN A O 1
ATOM 725 N N . THR A 1 93 ? -6.816 0.855 12.612 1.00 94.19 93 THR A N 1
ATOM 726 C CA . THR A 1 93 ? -7.495 0.988 11.299 1.00 94.19 93 THR A CA 1
ATOM 727 C C . THR A 1 93 ? -8.177 -0.314 10.845 1.00 94.19 93 THR A C 1
ATOM 729 O O . THR A 1 93 ? -9.296 -0.280 10.338 1.00 94.19 93 THR A O 1
ATOM 732 N N . ASP A 1 94 ? -7.571 -1.471 11.134 1.00 94.12 94 ASP A N 1
ATOM 733 C CA . ASP A 1 94 ? -8.100 -2.809 10.837 1.00 94.12 94 ASP A CA 1
ATOM 734 C C . ASP A 1 94 ? -9.519 -3.044 11.385 1.00 94.12 94 ASP A C 1
ATOM 736 O O . ASP A 1 94 ? -10.329 -3.735 10.764 1.00 94.12 94 ASP A O 1
ATOM 740 N N . ARG A 1 95 ? -9.855 -2.443 12.534 1.00 96.69 95 ARG A N 1
ATOM 741 C CA . ARG A 1 95 ? -11.181 -2.559 13.158 1.00 96.69 95 ARG A CA 1
ATOM 742 C C . ARG A 1 95 ? -12.246 -1.769 12.411 1.00 96.69 95 ARG A C 1
ATOM 744 O O . ARG A 1 95 ? -13.377 -2.238 12.302 1.00 96.69 95 ARG A O 1
ATOM 751 N N . TYR A 1 96 ? -11.887 -0.601 11.887 1.00 97.00 96 TYR A N 1
ATOM 752 C CA . TYR A 1 96 ? -12.790 0.209 11.074 1.00 97.00 96 TYR A CA 1
ATOM 753 C C . TYR A 1 96 ? -13.075 -0.493 9.740 1.00 97.00 96 TYR A C 1
ATOM 755 O O . TYR A 1 96 ? -14.233 -0.604 9.331 1.00 97.00 96 TYR A O 1
ATOM 763 N N . GLU A 1 97 ? -12.038 -1.042 9.105 1.00 95.56 97 GLU A N 1
ATOM 764 C CA . GLU A 1 97 ? -12.163 -1.828 7.873 1.00 95.56 97 GLU A CA 1
ATOM 765 C C . GLU A 1 97 ? -12.989 -3.106 8.072 1.00 95.56 97 GLU A C 1
ATOM 767 O O . GLU A 1 97 ? -13.777 -3.475 7.203 1.00 95.56 97 GLU A O 1
ATOM 772 N N . GLU A 1 98 ? -12.843 -3.780 9.218 1.00 97.25 98 GLU A N 1
ATOM 773 C CA . GLU A 1 98 ? -13.648 -4.951 9.577 1.00 97.25 98 GLU A CA 1
ATOM 774 C C . GLU A 1 98 ? -15.143 -4.629 9.633 1.00 97.25 98 GLU A C 1
ATOM 776 O O . GLU A 1 98 ? -15.933 -5.332 9.000 1.00 97.25 98 GLU A O 1
ATOM 781 N N . ALA A 1 99 ? -15.529 -3.552 10.326 1.00 97.88 99 ALA A N 1
ATOM 782 C CA . ALA A 1 99 ? -16.926 -3.128 10.410 1.00 97.88 99 ALA A CA 1
ATOM 783 C C . ALA A 1 99 ? -17.517 -2.876 9.011 1.00 97.88 99 ALA A C 1
ATOM 785 O O . ALA A 1 99 ? -18.592 -3.382 8.678 1.00 97.88 99 ALA A O 1
ATOM 786 N N . LEU A 1 100 ? -16.772 -2.181 8.143 1.00 97.50 100 LEU A N 1
ATOM 787 C CA . LEU A 1 100 ? -17.200 -1.932 6.767 1.00 97.50 100 LEU A CA 1
ATOM 788 C C . LEU A 1 100 ? -17.313 -3.227 5.950 1.00 97.50 100 LEU A C 1
ATOM 790 O O . LEU A 1 100 ? -18.281 -3.405 5.212 1.00 97.50 100 LEU A O 1
ATOM 794 N N . ARG A 1 101 ? -16.366 -4.160 6.089 1.00 97.69 101 ARG A N 1
ATOM 795 C CA . ARG A 1 101 ? -16.390 -5.446 5.371 1.00 97.69 101 ARG A CA 1
ATOM 796 C C . ARG A 1 101 ? -17.592 -6.303 5.760 1.00 97.69 101 ARG A C 1
ATOM 798 O O . ARG A 1 101 ? -18.201 -6.945 4.899 1.00 97.69 101 ARG A O 1
ATOM 805 N N . GLN A 1 102 ? -17.958 -6.293 7.038 1.00 97.75 102 GLN A N 1
ATOM 806 C CA . GLN A 1 102 ? -19.180 -6.935 7.517 1.00 97.75 102 GLN A CA 1
ATOM 807 C C . GLN A 1 102 ? -20.422 -6.249 6.937 1.00 97.75 102 GLN A C 1
ATOM 809 O O . GLN A 1 102 ? -21.320 -6.936 6.450 1.00 97.75 102 GLN A O 1
ATOM 814 N N . GLY A 1 103 ? -20.439 -4.914 6.879 1.00 98.00 103 GLY A N 1
ATOM 815 C CA . GLY A 1 103 ? -21.493 -4.149 6.209 1.00 98.00 103 GLY A CA 1
ATOM 816 C C . GLY A 1 103 ? -21.653 -4.506 4.726 1.00 98.00 103 GLY A C 1
ATOM 817 O O . GLY A 1 103 ? -22.760 -4.778 4.269 1.00 98.00 103 GLY A O 1
ATOM 818 N N . ILE A 1 104 ? -20.552 -4.609 3.977 1.00 97.56 104 ILE A N 1
ATOM 819 C CA . ILE A 1 104 ? -20.567 -5.036 2.565 1.00 97.56 104 ILE A CA 1
ATOM 820 C C . ILE A 1 104 ? -21.122 -6.461 2.424 1.00 97.56 104 ILE A C 1
ATOM 822 O O . ILE A 1 104 ? -21.897 -6.741 1.510 1.00 97.56 104 ILE A O 1
ATOM 826 N N . SER A 1 105 ? -20.783 -7.358 3.353 1.00 98.00 105 SER A N 1
ATOM 827 C CA . SER A 1 105 ? -21.323 -8.724 3.355 1.00 98.00 105 SER A CA 1
ATOM 828 C C . SER A 1 105 ? -22.845 -8.735 3.560 1.00 98.00 105 SER A C 1
ATOM 830 O O . SER A 1 105 ? -23.550 -9.479 2.878 1.00 98.00 105 SER A O 1
ATOM 832 N N . ARG A 1 106 ? -23.365 -7.872 4.445 1.00 98.00 106 ARG A N 1
ATOM 833 C CA . ARG A 1 106 ? -24.810 -7.674 4.672 1.00 98.00 106 ARG A CA 1
ATOM 834 C C . ARG A 1 106 ? -25.510 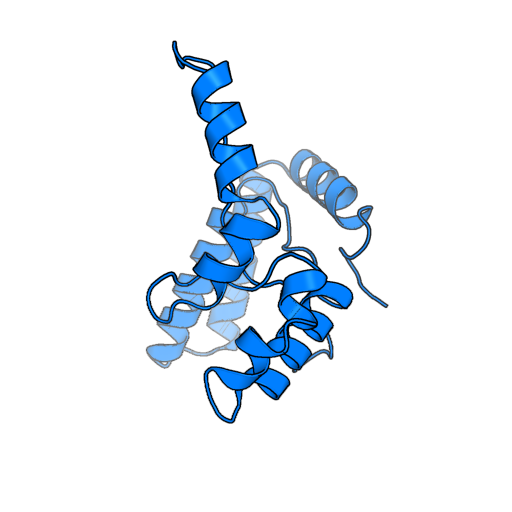-7.068 3.456 1.00 98.00 106 ARG A C 1
ATOM 836 O O . ARG A 1 106 ? -26.604 -7.499 3.098 1.00 98.00 106 ARG A O 1
ATOM 843 N N . LEU A 1 107 ? -24.854 -6.135 2.765 1.00 97.50 107 LEU A N 1
ATOM 844 C CA . LEU A 1 107 ? -25.363 -5.564 1.517 1.00 97.50 107 LEU A CA 1
ATOM 845 C C . LEU A 1 107 ? -25.578 -6.653 0.457 1.00 97.50 107 LEU A C 1
ATOM 847 O O . LEU A 1 107 ? -26.625 -6.696 -0.185 1.00 97.50 107 LEU A O 1
ATOM 851 N N . TRP A 1 108 ? -24.622 -7.572 0.298 1.00 97.12 108 TRP A N 1
ATOM 852 C CA . TRP A 1 108 ? -24.766 -8.708 -0.621 1.00 97.12 108 TRP A CA 1
ATOM 853 C C . TRP A 1 108 ? -25.848 -9.706 -0.198 1.00 97.12 108 TRP A C 1
ATOM 855 O O . TRP A 1 108 ? -26.397 -10.401 -1.051 1.00 97.12 108 TRP A O 1
ATOM 865 N N . ALA A 1 109 ? -26.187 -9.753 1.091 1.00 97.44 109 ALA A N 1
ATOM 866 C CA . ALA A 1 109 ? -27.323 -10.516 1.600 1.00 97.44 109 ALA A CA 1
ATOM 867 C C . ALA A 1 109 ? -28.682 -9.818 1.372 1.00 97.44 109 ALA A C 1
ATOM 869 O O . ALA A 1 109 ? -29.722 -10.423 1.631 1.00 97.44 109 ALA A O 1
ATOM 870 N N . GLY A 1 110 ? -28.692 -8.584 0.851 1.00 97.69 110 GLY A N 1
ATOM 871 C CA . GLY A 1 110 ? -29.903 -7.835 0.508 1.00 97.69 110 GLY A CA 1
ATOM 872 C C . GLY A 1 110 ? -30.497 -7.012 1.653 1.00 97.69 110 GLY A C 1
ATOM 873 O O . GLY A 1 110 ? -31.662 -6.625 1.571 1.00 97.69 110 GLY A O 1
ATOM 874 N N . GLU A 1 111 ? 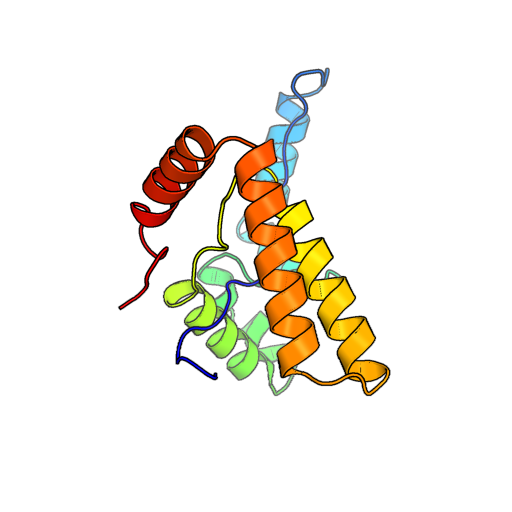-29.733 -6.755 2.716 1.00 98.19 111 GLU A N 1
ATOM 875 C CA . GLU A 1 111 ? -30.145 -5.825 3.771 1.00 98.19 111 GLU A CA 1
ATOM 876 C C . GLU A 1 111 ? -30.170 -4.366 3.277 1.00 98.19 111 GLU A C 1
ATOM 878 O O . GLU A 1 111 ? -29.525 -4.009 2.287 1.00 98.19 111 GLU A O 1
ATOM 883 N N . ASP A 1 112 ? -30.931 -3.513 3.971 1.00 98.25 112 ASP A N 1
ATOM 884 C CA . ASP A 1 112 ? -31.093 -2.106 3.600 1.00 98.25 112 ASP A CA 1
ATOM 885 C C . ASP A 1 112 ? -29.759 -1.329 3.695 1.00 98.25 112 ASP A C 1
ATOM 887 O O . ASP A 1 112 ? -29.144 -1.304 4.767 1.00 98.25 112 ASP A O 1
ATOM 891 N N . PRO A 1 113 ? -29.305 -0.662 2.612 1.00 97.94 113 PRO A N 1
ATOM 892 C CA . PRO A 1 113 ? -28.022 0.039 2.599 1.00 97.94 113 PRO A CA 1
ATOM 893 C C . PRO A 1 113 ? -27.903 1.156 3.639 1.00 97.94 113 PRO A C 1
ATOM 895 O O . PRO A 1 113 ? -26.821 1.343 4.193 1.00 97.94 113 PRO A O 1
ATOM 898 N N . GLN A 1 114 ? -28.986 1.894 3.913 1.00 98.00 114 GLN A N 1
ATOM 899 C CA . GLN A 1 114 ? -28.953 2.982 4.892 1.00 98.00 114 GLN A CA 1
ATOM 900 C C . GLN A 1 114 ? -28.759 2.414 6.298 1.00 98.00 114 GLN A C 1
ATOM 902 O O . GLN A 1 114 ? -27.845 2.830 7.003 1.00 98.00 114 GLN A O 1
ATOM 907 N N . ALA A 1 115 ? -29.545 1.401 6.668 1.00 98.31 115 ALA A N 1
ATOM 908 C CA . ALA A 1 115 ? -29.417 0.736 7.960 1.00 98.31 115 ALA A CA 1
ATOM 909 C C . ALA A 1 115 ? -28.033 0.090 8.163 1.00 98.31 115 ALA A C 1
ATOM 911 O O . ALA A 1 115 ? -27.513 0.085 9.278 1.00 98.31 115 ALA A O 1
ATOM 912 N N . ILE A 1 116 ? -27.420 -0.450 7.102 1.00 98.50 116 ILE A N 1
ATOM 913 C CA . ILE A 1 116 ? -26.041 -0.957 7.154 1.00 98.50 116 ILE A CA 1
ATOM 914 C C . ILE A 1 116 ? -25.059 0.175 7.466 1.00 98.50 116 ILE A C 1
ATOM 916 O O . ILE A 1 116 ? -24.218 0.018 8.348 1.00 98.50 116 ILE A O 1
ATOM 920 N N . LEU A 1 117 ? -25.136 1.295 6.742 1.00 98.25 117 LEU A N 1
ATOM 921 C CA . LEU A 1 117 ? -24.197 2.405 6.918 1.00 98.25 117 LEU A CA 1
ATOM 922 C C . LEU A 1 117 ? -24.355 3.087 8.281 1.00 98.25 117 LEU A C 1
ATOM 924 O O . LEU A 1 117 ? -23.345 3.430 8.891 1.00 98.25 117 LEU A O 1
ATOM 928 N N . ASP A 1 118 ? -25.584 3.219 8.783 1.00 98.56 118 ASP A N 1
ATOM 929 C CA . ASP A 1 118 ? -25.855 3.757 10.121 1.00 98.56 118 ASP A CA 1
ATOM 930 C C . ASP A 1 118 ? -25.237 2.868 11.215 1.00 98.56 118 ASP A C 1
ATOM 932 O O . ASP A 1 118 ? -24.620 3.364 12.158 1.00 98.56 118 ASP A O 1
ATOM 936 N N . ASP A 1 119 ? -25.347 1.543 11.070 1.00 98.56 119 ASP A N 1
ATOM 937 C CA . ASP A 1 119 ? -24.729 0.586 11.990 1.00 98.56 119 ASP A CA 1
ATOM 938 C C . ASP A 1 119 ? -23.194 0.611 11.910 1.00 98.56 119 ASP A C 1
ATOM 940 O O . ASP A 1 119 ? -22.525 0.653 12.941 1.00 98.56 119 ASP A O 1
ATOM 944 N N . VAL A 1 120 ? -22.613 0.659 10.704 1.00 98.56 120 VAL A N 1
ATOM 945 C CA . VAL A 1 120 ? -21.155 0.797 10.526 1.00 98.56 120 VAL A CA 1
ATOM 946 C C . VAL A 1 120 ? -20.645 2.090 11.169 1.00 98.56 120 VAL A C 1
ATOM 948 O O . VAL A 1 120 ? -19.627 2.060 11.860 1.00 98.56 120 VAL A O 1
ATOM 951 N N . ALA A 1 121 ? -21.362 3.205 11.004 1.00 98.44 121 ALA A N 1
ATOM 952 C CA . ALA A 1 121 ? -21.010 4.476 11.632 1.00 98.44 121 ALA A CA 1
ATOM 953 C C . ALA A 1 121 ? -21.026 4.375 13.168 1.00 98.44 121 ALA A C 1
ATOM 955 O O . ALA A 1 121 ? -20.050 4.751 13.817 1.00 98.44 121 ALA A O 1
ATOM 956 N N . ALA A 1 122 ? -22.069 3.775 13.751 1.00 98.62 122 ALA A N 1
ATOM 957 C CA . ALA A 1 122 ? -22.140 3.550 15.195 1.00 98.62 122 ALA A CA 1
ATOM 958 C C . ALA A 1 122 ? -21.005 2.640 15.709 1.00 98.62 122 ALA A C 1
ATOM 960 O O . ALA A 1 122 ? -20.463 2.855 16.797 1.00 98.62 122 ALA A O 1
ATOM 961 N N . GLN A 1 123 ? -20.605 1.628 14.931 1.00 98.50 123 GLN A N 1
ATOM 962 C CA . GLN A 1 123 ? -19.453 0.787 15.262 1.00 98.50 123 GLN A CA 1
ATOM 963 C C . GLN A 1 123 ? -18.137 1.575 15.231 1.00 98.50 123 GLN A C 1
ATOM 965 O O . GLN A 1 123 ? -17.303 1.388 16.118 1.00 98.50 123 GLN A O 1
ATOM 970 N N . TRP A 1 124 ? -17.943 2.462 14.253 1.00 98.31 124 TRP A N 1
ATOM 971 C CA . TRP A 1 124 ? -16.768 3.335 14.180 1.00 98.31 124 TRP A CA 1
ATOM 972 C C . TRP A 1 124 ? -16.686 4.316 15.352 1.00 98.31 124 TRP A C 1
ATOM 974 O O . TRP A 1 124 ? -15.598 4.491 15.909 1.00 98.31 124 TRP A O 1
ATOM 984 N N . ASP A 1 125 ? -17.813 4.880 15.789 1.00 98.44 125 ASP A N 1
ATOM 985 C CA . ASP A 1 125 ? -17.873 5.706 17.001 1.00 98.44 125 ASP A CA 1
ATOM 986 C C . ASP A 1 125 ? -17.435 4.894 18.229 1.00 98.44 125 ASP A C 1
ATOM 988 O O . ASP A 1 125 ? -16.535 5.300 18.967 1.00 98.44 125 ASP A O 1
ATOM 992 N N . ALA A 1 126 ? -17.970 3.681 18.396 1.00 98.50 126 ALA A N 1
ATOM 993 C CA . ALA A 1 126 ? -17.595 2.798 19.499 1.00 98.50 126 ALA A CA 1
ATOM 994 C C . ALA A 1 126 ? -16.115 2.362 19.456 1.00 98.50 126 ALA A C 1
ATOM 996 O O . ALA A 1 126 ? -15.494 2.165 20.504 1.00 98.50 126 ALA A O 1
ATOM 997 N N . ILE A 1 127 ? -15.528 2.183 18.267 1.00 98.19 127 ILE A N 1
ATOM 998 C CA . ILE A 1 127 ? -14.087 1.918 18.117 1.00 98.19 127 ILE A CA 1
ATOM 999 C C . ILE A 1 127 ? -13.288 3.153 18.548 1.00 98.19 127 ILE A C 1
ATOM 1001 O O . ILE A 1 127 ? -12.370 3.021 19.359 1.00 98.19 127 ILE A O 1
ATOM 1005 N N . THR A 1 128 ? -13.673 4.341 18.079 1.00 98.12 128 THR A N 1
ATOM 1006 C CA . THR A 1 128 ? -13.021 5.615 18.421 1.00 98.12 128 THR A CA 1
ATOM 1007 C C . THR A 1 128 ? -13.032 5.862 19.929 1.00 98.12 128 THR A C 1
ATOM 1009 O O . THR A 1 128 ? -12.007 6.217 20.511 1.00 98.12 128 THR A O 1
ATOM 1012 N N . GLU A 1 129 ? -14.165 5.621 20.591 1.00 98.19 129 GLU A N 1
ATOM 1013 C CA . GLU A 1 129 ? -14.290 5.738 22.046 1.00 98.19 129 GLU A CA 1
ATOM 1014 C C . GLU A 1 129 ? -13.355 4.778 22.792 1.00 98.19 129 GLU A C 1
ATOM 1016 O O . GLU A 1 129 ? -12.703 5.180 23.756 1.00 98.19 129 GLU A O 1
ATOM 1021 N N . ARG A 1 130 ? -13.245 3.520 22.336 1.00 98.00 130 ARG A N 1
ATOM 1022 C CA . ARG A 1 130 ? -12.366 2.506 22.949 1.00 98.00 130 ARG A CA 1
ATOM 1023 C C . ARG A 1 130 ? -10.884 2.808 22.763 1.00 98.00 130 ARG A C 1
ATOM 1025 O O . ARG A 1 130 ? -10.101 2.542 23.671 1.00 98.00 130 ARG A O 1
ATOM 1032 N N . VAL A 1 131 ? -10.499 3.317 21.594 1.00 97.62 131 VAL A N 1
ATOM 1033 C CA . VAL A 1 131 ? -9.127 3.771 21.325 1.00 97.62 131 VAL A CA 1
ATOM 1034 C C . VAL A 1 131 ? -8.804 5.021 22.149 1.00 97.62 131 VAL A C 1
ATOM 1036 O O . VAL A 1 131 ? -7.687 5.166 22.644 1.00 97.62 131 VAL A O 1
ATOM 1039 N N . GLY A 1 132 ? -9.793 5.898 22.318 1.00 98.25 132 GLY A N 1
ATOM 1040 C CA . GLY A 1 132 ? -9.671 7.201 22.951 1.00 98.25 132 GLY A CA 1
ATOM 1041 C C . GLY A 1 132 ? -9.700 8.312 21.906 1.00 98.25 132 GLY A C 1
ATOM 1042 O O . GLY A 1 132 ? -8.808 8.418 21.064 1.00 98.25 132 GLY A O 1
ATOM 1043 N N . VAL A 1 133 ? -10.712 9.178 22.000 1.00 97.88 133 VAL A N 1
ATOM 1044 C CA . VAL A 1 133 ? -10.991 10.245 21.021 1.00 97.88 133 VAL A CA 1
ATOM 1045 C C . VAL A 1 133 ? -9.781 11.151 20.786 1.00 97.88 133 VAL A C 1
ATOM 1047 O O . VAL A 1 133 ? -9.473 11.474 19.641 1.00 97.88 133 VAL A O 1
ATOM 1050 N N . ASP A 1 134 ? -9.075 11.554 21.844 1.00 98.25 134 ASP A N 1
ATOM 1051 C CA . ASP A 1 134 ? -7.936 12.469 21.710 1.00 98.25 134 ASP A CA 1
ATOM 1052 C C . ASP A 1 134 ? -6.726 11.800 21.044 1.00 98.25 134 ASP A C 1
ATOM 1054 O O . ASP A 1 134 ? -6.112 12.403 20.166 1.00 98.25 134 ASP A O 1
ATOM 1058 N N . ALA A 1 135 ? -6.437 10.538 21.378 1.00 97.88 135 ALA A N 1
ATOM 1059 C CA . ALA A 1 135 ? -5.374 9.768 20.729 1.00 97.88 135 ALA A CA 1
ATOM 1060 C C . ALA A 1 135 ? -5.697 9.515 19.247 1.00 97.88 135 ALA A C 1
ATOM 1062 O O . ALA A 1 135 ? -4.837 9.645 18.375 1.00 97.88 135 ALA A O 1
ATOM 1063 N N . GLN A 1 136 ? -6.961 9.205 18.946 1.00 97.94 136 GLN A N 1
ATOM 1064 C CA . GLN A 1 136 ? -7.424 9.028 17.575 1.00 97.94 136 GLN A CA 1
ATOM 1065 C C . GLN A 1 136 ? -7.328 10.336 16.777 1.00 97.94 136 GLN A C 1
ATOM 1067 O O . GLN A 1 136 ? -6.892 10.320 15.624 1.00 97.94 136 GLN A O 1
ATOM 1072 N N . ARG A 1 137 ? -7.690 11.472 17.394 1.00 97.25 137 ARG A N 1
ATOM 1073 C CA . ARG A 1 137 ? -7.568 12.809 16.799 1.00 97.25 137 ARG A CA 1
ATOM 1074 C C . ARG A 1 137 ? -6.113 13.152 16.502 1.00 97.25 137 ARG A C 1
ATOM 1076 O O . ARG A 1 137 ? -5.842 13.664 15.422 1.00 97.25 137 ARG A O 1
ATOM 1083 N N . GLU A 1 138 ? -5.192 12.883 17.423 1.00 97.62 138 GLU A N 1
ATOM 1084 C CA . GLU A 1 138 ? -3.761 13.116 17.207 1.00 97.62 138 GLU A CA 1
ATOM 1085 C C . GLU A 1 138 ? -3.242 12.312 16.008 1.00 97.62 138 GLU A C 1
ATOM 1087 O O . GLU A 1 138 ? -2.642 12.888 15.102 1.00 97.62 138 GLU A O 1
ATOM 1092 N N . ALA A 1 139 ? -3.558 11.013 15.946 1.00 96.44 139 ALA A N 1
ATOM 1093 C CA . ALA A 1 139 ? -3.173 10.158 14.823 1.00 96.44 139 ALA A CA 1
ATOM 1094 C C . ALA A 1 139 ? -3.755 10.651 13.486 1.00 96.44 139 ALA A C 1
ATOM 1096 O O . ALA A 1 139 ? -3.055 10.685 12.473 1.00 96.44 139 ALA A O 1
ATOM 1097 N N . TYR A 1 140 ? -5.020 11.081 13.484 1.00 95.50 140 TYR A N 1
ATOM 1098 C CA . TYR A 1 140 ? -5.654 11.663 12.304 1.00 95.50 140 TYR A CA 1
ATOM 1099 C C . TYR A 1 140 ? -4.988 12.978 11.877 1.00 95.50 140 TYR A C 1
ATOM 1101 O O . TYR A 1 140 ? -4.754 13.180 10.687 1.00 95.50 140 TYR A O 1
ATOM 1109 N N . LEU A 1 141 ? -4.661 13.868 12.819 1.00 96.06 141 LEU A N 1
ATOM 1110 C CA . LEU A 1 141 ? -3.996 15.135 12.514 1.00 96.06 141 LEU A CA 1
ATOM 1111 C C . LEU A 1 141 ? -2.602 14.903 11.923 1.00 96.06 141 LEU A C 1
ATOM 1113 O O . LEU A 1 141 ? -2.283 15.515 10.903 1.00 96.06 141 LEU A O 1
ATOM 1117 N N . ASP A 1 142 ? -1.821 13.975 12.486 1.00 94.94 142 ASP A N 1
ATOM 1118 C CA . ASP A 1 142 ? -0.545 13.542 11.904 1.00 94.94 142 ASP A CA 1
ATOM 1119 C C . ASP A 1 142 ? -0.729 13.041 10.466 1.00 94.94 142 ASP A C 1
ATOM 1121 O O . ASP A 1 142 ? -0.075 13.545 9.552 1.00 94.94 142 ASP A O 1
ATOM 1125 N N . TRP A 1 143 ? -1.662 12.111 10.235 1.00 93.88 143 TRP A N 1
ATOM 1126 C CA . TRP A 1 143 ? -1.955 11.607 8.893 1.00 93.88 143 TRP A CA 1
ATOM 1127 C C . TRP A 1 143 ? -2.368 12.725 7.929 1.00 93.88 143 TRP A C 1
ATOM 1129 O O . TRP A 1 143 ? -1.766 12.855 6.867 1.00 93.88 143 TRP A O 1
ATOM 1139 N N . SER A 1 144 ? -3.325 13.572 8.315 1.00 93.56 144 SER A N 1
ATOM 1140 C CA . SER A 1 144 ? -3.872 14.641 7.467 1.00 93.56 144 SER A CA 1
ATOM 1141 C C . SER A 1 144 ? -2.848 15.718 7.099 1.00 93.56 144 SER A C 1
ATOM 1143 O O . SER A 1 144 ? -3.025 16.424 6.109 1.00 93.56 144 SER A O 1
ATOM 1145 N N . SER A 1 145 ? -1.769 15.837 7.878 1.00 92.25 145 SER A N 1
ATOM 1146 C CA . SER A 1 145 ? -0.671 16.765 7.606 1.00 92.25 145 SER A CA 1
ATOM 1147 C C . SER A 1 145 ? 0.288 16.275 6.513 1.00 92.25 145 SER A C 1
ATOM 1149 O O . SER A 1 145 ? 1.098 17.058 6.009 1.00 92.25 145 SER A O 1
ATOM 1151 N N . LYS A 1 146 ? 0.223 14.989 6.139 1.00 88.44 146 LYS A N 1
ATOM 1152 C CA . LYS A 1 146 ? 1.131 14.385 5.158 1.00 88.44 146 LYS A CA 1
ATOM 1153 C C . LYS A 1 146 ? 0.772 14.825 3.737 1.00 88.44 146 LYS A C 1
ATOM 1155 O O . LYS A 1 146 ? -0.412 14.922 3.399 1.00 88.44 146 LYS A O 1
ATOM 1160 N N . PRO A 1 147 ? 1.777 15.027 2.862 1.00 80.44 147 PRO A N 1
ATOM 1161 C CA . PRO A 1 147 ? 1.529 15.160 1.432 1.00 80.44 147 PRO A CA 1
ATOM 1162 C C . PRO A 1 147 ? 0.684 13.975 0.939 1.00 80.44 147 PRO A C 1
ATOM 1164 O O . PRO A 1 147 ? 0.957 12.835 1.307 1.00 80.44 147 PRO A O 1
ATOM 1167 N N . ASN A 1 148 ? -0.337 14.249 0.124 1.00 77.81 148 ASN A N 1
ATOM 1168 C CA . ASN A 1 148 ? -1.266 13.265 -0.458 1.00 77.81 148 ASN A CA 1
ATOM 1169 C C . ASN A 1 148 ? -2.281 12.614 0.504 1.00 77.81 148 ASN A C 1
ATOM 1171 O O . ASN A 1 148 ? -2.999 11.709 0.081 1.00 77.81 148 ASN A O 1
ATOM 1175 N N . ALA A 1 149 ? -2.414 13.078 1.754 1.00 83.81 149 ALA A N 1
ATOM 1176 C CA . ALA A 1 149 ? -3.579 12.723 2.580 1.00 83.81 149 ALA A CA 1
ATOM 1177 C C . ALA A 1 149 ? -4.887 13.258 1.964 1.00 83.81 149 ALA A C 1
ATOM 1179 O O . ALA A 1 149 ? -5.911 12.581 1.959 1.00 83.81 149 ALA A O 1
ATOM 1180 N N . TYR A 1 150 ? -4.807 14.452 1.367 1.00 81.56 150 TYR A N 1
ATOM 1181 C CA . TYR A 1 150 ? -5.851 15.081 0.559 1.00 81.56 150 TYR A CA 1
ATOM 1182 C C . TYR A 1 150 ? -5.229 15.637 -0.733 1.00 81.56 150 TYR A C 1
ATOM 1184 O O . TYR A 1 150 ? -4.806 16.795 -0.751 1.00 81.56 150 TYR A O 1
ATOM 1192 N N . PRO A 1 151 ? -5.068 14.822 -1.791 1.00 67.69 151 PRO A N 1
ATOM 1193 C CA . PRO A 1 151 ? -4.575 15.319 -3.073 1.00 67.69 151 PRO A CA 1
ATOM 1194 C C . PRO A 1 151 ? -5.571 16.333 -3.666 1.00 67.69 151 PRO A C 1
ATOM 1196 O O . PRO A 1 151 ? -6.779 16.114 -3.608 1.00 67.69 151 PRO A O 1
ATOM 1199 N N . ASN A 1 152 ? -5.053 17.453 -4.185 1.00 61.47 152 ASN A N 1
ATOM 1200 C CA . ASN A 1 152 ? -5.838 18.510 -4.847 1.00 61.47 152 ASN A CA 1
ATOM 1201 C C . ASN A 1 152 ? -6.231 18.137 -6.279 1.00 61.47 152 ASN A C 1
ATOM 1203 O O . ASN A 1 152 ? -5.471 17.370 -6.914 1.00 61.47 152 ASN A O 1
#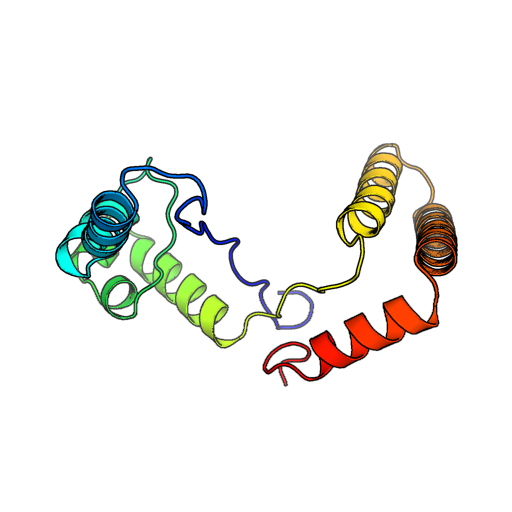

Sequence (152 aa):
TPGGHPQLASGFSLAVSSDSNNKEAAYLFIQWLNSEEVSIDRVQLPYA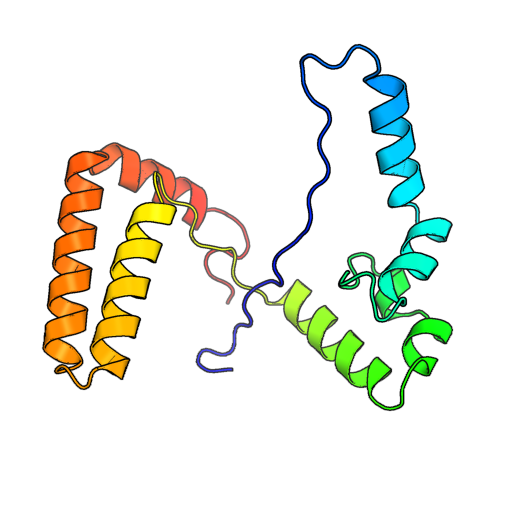LRDPFRDSHFTSEEYKSRWPEAPQYLEALQAGAVSGILDLSLLQTDRYEEALRQGISRLWAGEDPQAILDDVAAQWDAITERVGVDAQREAYLDWSSKPNAYPN

Radius of gyration: 20.39 Å; chains: 1; bounding box: 55×33×49 Å

Foldseek 3Di:
DVVPAAAQDDDDDDDADPPDPCRVVSVVVVCVCPPPVNVLVQCLDPPSPHDDDDPCNLVDPVSPVSDVCSNVVSVVNVVNNVRHADPQFFDPVVQLVVLVVVLVVVVVVVDDNVVSVVSSVVSVVVVCVVVDVVRRVVRRVVLCPDPRNPGD

pLDDT: mean 91.52, std 10.34, range [39.56, 98.62]